Protein AF-A0A1F7BHX8-F1 (afdb_monomer)

Structure 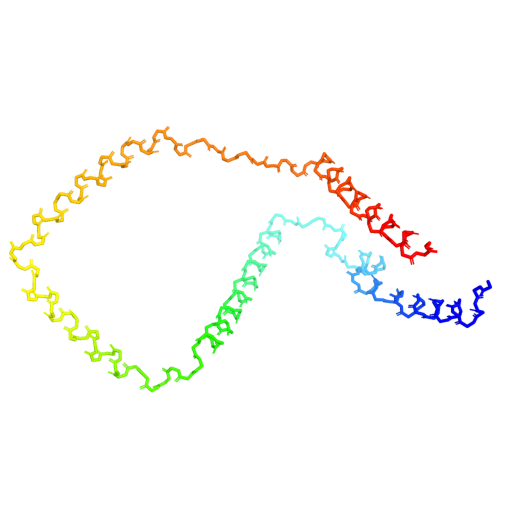(mmCIF, N/CA/C/O backbone):
data_AF-A0A1F7BHX8-F1
#
_entry.id   AF-A0A1F7BHX8-F1
#
loop_
_atom_site.group_PDB
_atom_site.id
_atom_site.type_symbol
_atom_site.label_atom_id
_atom_site.label_alt_id
_atom_site.label_comp_id
_atom_site.label_asym_id
_atom_site.label_entity_id
_atom_site.label_seq_id
_atom_site.pdbx_PDB_ins_code
_atom_site.Cartn_x
_atom_site.Cartn_y
_atom_site.Cartn_z
_atom_site.occupancy
_atom_site.B_iso_or_equiv
_atom_site.auth_seq_id
_atom_site.auth_comp_id
_atom_site.auth_asym_id
_atom_site.auth_atom_id
_atom_site.pdbx_PDB_model_num
ATOM 1 N N . MET A 1 1 ? 14.559 -48.483 8.659 1.00 50.16 1 MET A N 1
ATOM 2 C CA . MET A 1 1 ? 13.780 -48.993 7.508 1.00 50.16 1 MET A CA 1
ATOM 3 C C . MET A 1 1 ? 12.674 -47.997 7.173 1.00 50.16 1 MET A C 1
ATOM 5 O O . MET A 1 1 ? 11.582 -48.106 7.721 1.00 50.16 1 MET A O 1
ATOM 9 N N . LEU A 1 2 ? 12.949 -46.982 6.341 1.00 51.31 2 LEU A N 1
ATOM 10 C CA . LEU A 1 2 ? 11.878 -46.124 5.822 1.00 51.31 2 LEU A CA 1
ATOM 11 C C . LEU A 1 2 ? 10.985 -46.996 4.935 1.00 51.31 2 LEU A C 1
ATOM 13 O O . LEU A 1 2 ? 11.442 -47.574 3.950 1.00 51.31 2 LEU A O 1
ATOM 17 N N . ARG A 1 3 ? 9.732 -47.176 5.359 1.00 59.84 3 ARG A N 1
ATOM 18 C CA . ARG A 1 3 ? 8.757 -48.036 4.687 1.00 59.84 3 ARG A CA 1
ATOM 19 C C . ARG A 1 3 ? 8.561 -47.510 3.268 1.00 59.84 3 ARG A C 1
ATOM 21 O O . ARG A 1 3 ? 8.251 -46.336 3.099 1.00 59.84 3 ARG A O 1
ATOM 28 N N . ARG A 1 4 ? 8.720 -48.376 2.263 1.00 65.25 4 ARG A N 1
ATOM 29 C CA . ARG A 1 4 ? 8.597 -48.054 0.827 1.00 65.25 4 ARG A CA 1
ATOM 30 C C . ARG A 1 4 ? 7.334 -47.241 0.488 1.00 65.25 4 ARG A C 1
ATOM 32 O O . ARG A 1 4 ? 7.384 -46.398 -0.397 1.00 65.25 4 ARG A O 1
ATOM 39 N N . GLY A 1 5 ? 6.251 -47.406 1.254 1.00 68.75 5 GLY A N 1
ATOM 40 C CA . GLY A 1 5 ? 5.028 -46.604 1.119 1.00 68.75 5 GLY A CA 1
ATOM 41 C C . GLY A 1 5 ? 5.195 -45.104 1.403 1.00 68.75 5 GLY A C 1
ATOM 42 O O . GLY A 1 5 ? 4.534 -44.296 0.765 1.00 68.75 5 GLY A O 1
ATOM 43 N N . SER A 1 6 ? 6.116 -44.710 2.289 1.00 69.38 6 SER A N 1
ATOM 44 C CA . SER A 1 6 ? 6.388 -43.296 2.587 1.00 69.38 6 SER A CA 1
ATOM 45 C C . SER A 1 6 ? 7.119 -42.589 1.446 1.00 69.38 6 SER A C 1
ATOM 47 O O . SER A 1 6 ? 6.889 -41.403 1.242 1.00 69.38 6 SER A O 1
ATOM 49 N N . LEU A 1 7 ? 7.977 -43.299 0.704 1.00 72.38 7 LEU A N 1
ATOM 50 C CA . LEU A 1 7 ? 8.664 -42.737 -0.463 1.00 72.38 7 LEU A CA 1
ATOM 51 C C . LEU A 1 7 ? 7.697 -42.545 -1.633 1.00 72.38 7 LEU A C 1
ATOM 53 O O . LEU A 1 7 ? 7.752 -41.516 -2.296 1.00 72.38 7 LEU A O 1
ATOM 57 N N . ILE A 1 8 ? 6.776 -43.494 -1.833 1.00 80.19 8 ILE A N 1
ATOM 58 C CA . ILE A 1 8 ? 5.736 -43.374 -2.858 1.00 80.19 8 ILE A CA 1
ATOM 59 C C . ILE A 1 8 ? 4.837 -42.183 -2.526 1.00 80.19 8 ILE A C 1
ATOM 61 O O . ILE A 1 8 ? 4.747 -41.284 -3.349 1.00 80.19 8 ILE A O 1
ATOM 65 N N . ALA A 1 9 ? 4.287 -42.108 -1.308 1.00 79.25 9 ALA A N 1
ATOM 66 C CA . ALA A 1 9 ? 3.419 -41.003 -0.891 1.00 79.25 9 ALA A CA 1
ATOM 67 C C . ALA A 1 9 ? 4.092 -39.625 -1.010 1.00 79.25 9 ALA A C 1
ATOM 69 O O . ALA A 1 9 ? 3.458 -38.666 -1.443 1.00 79.25 9 ALA A O 1
ATOM 70 N N . LEU A 1 10 ? 5.384 -39.528 -0.672 1.00 78.62 10 LEU A N 1
ATOM 71 C CA . LEU A 1 10 ? 6.142 -38.289 -0.832 1.00 78.62 10 LEU A CA 1
ATOM 72 C C . LEU A 1 10 ? 6.331 -37.932 -2.315 1.00 78.62 10 LEU A C 1
ATOM 74 O O . LEU A 1 10 ? 6.171 -36.773 -2.682 1.00 78.62 10 LEU A O 1
ATOM 78 N N . SER A 1 11 ? 6.619 -38.915 -3.174 1.00 80.44 11 SER A N 1
ATOM 79 C CA . SER A 1 11 ? 6.767 -38.685 -4.617 1.00 80.44 11 SER A CA 1
ATOM 80 C C . SER A 1 11 ? 5.459 -38.249 -5.281 1.00 80.44 11 SER A C 1
ATOM 82 O O . SER A 1 11 ? 5.479 -37.333 -6.100 1.00 80.44 11 SER A O 1
ATOM 84 N N . THR A 1 12 ? 4.317 -38.824 -4.885 1.00 81.56 12 THR A N 1
ATOM 85 C CA . THR A 1 12 ? 3.005 -38.409 -5.397 1.00 81.56 12 THR A CA 1
ATOM 86 C C . THR A 1 12 ? 2.639 -37.014 -4.916 1.00 81.56 12 THR A C 1
ATOM 88 O O . THR A 1 12 ? 2.121 -36.229 -5.701 1.00 81.56 12 THR A O 1
ATOM 91 N N . LEU A 1 13 ? 2.936 -36.678 -3.657 1.00 78.12 13 LEU A N 1
ATOM 92 C CA . LEU A 1 13 ? 2.687 -35.341 -3.116 1.00 78.12 13 LEU A CA 1
ATOM 93 C C . LEU A 1 13 ? 3.518 -34.276 -3.846 1.00 78.12 13 LEU A C 1
ATOM 95 O O . LEU A 1 13 ? 2.999 -33.218 -4.188 1.00 78.12 13 LEU A O 1
ATOM 99 N N . ILE A 1 14 ? 4.791 -34.572 -4.123 1.00 77.94 14 ILE A N 1
ATOM 100 C CA . ILE A 1 14 ? 5.673 -33.687 -4.891 1.00 77.94 14 ILE A CA 1
ATOM 101 C C . ILE A 1 14 ? 5.134 -33.528 -6.319 1.00 77.94 14 ILE A C 1
ATOM 103 O O . ILE A 1 14 ? 4.940 -32.403 -6.766 1.00 77.94 14 ILE A O 1
ATOM 107 N N . ALA A 1 15 ? 4.801 -34.623 -7.008 1.00 77.50 15 ALA A N 1
ATOM 108 C CA . ALA A 1 15 ? 4.241 -34.568 -8.361 1.00 77.50 15 ALA A CA 1
ATOM 109 C C . ALA A 1 15 ? 2.910 -33.793 -8.435 1.00 77.50 15 ALA A C 1
ATOM 111 O O . ALA A 1 15 ? 2.664 -33.103 -9.420 1.00 77.50 15 ALA A O 1
ATOM 112 N N . LEU A 1 16 ? 2.081 -33.860 -7.387 1.00 74.94 16 LEU A N 1
ATOM 113 C CA . LEU A 1 16 ? 0.827 -33.109 -7.295 1.00 74.94 16 LEU A CA 1
ATOM 114 C C . LEU A 1 16 ? 1.047 -31.613 -7.007 1.00 74.94 16 LEU A C 1
ATOM 116 O O . L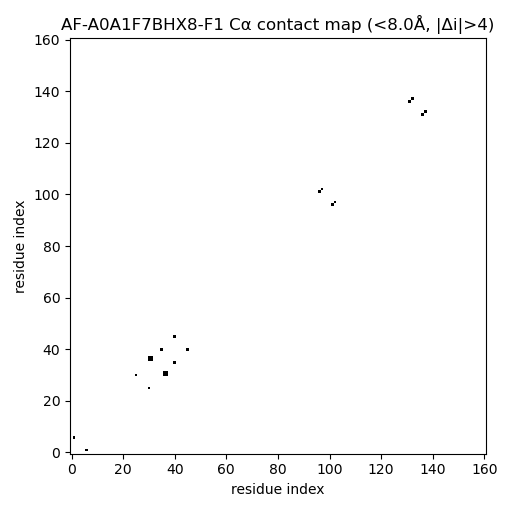EU A 1 16 ? 0.231 -30.792 -7.411 1.00 74.94 16 LEU A O 1
ATOM 120 N N . ALA A 1 17 ? 2.139 -31.250 -6.329 1.00 65.88 17 ALA A N 1
ATOM 121 C CA . ALA A 1 17 ? 2.478 -29.860 -6.017 1.00 65.88 17 ALA A CA 1
ATOM 122 C C . ALA A 1 17 ? 3.198 -29.126 -7.168 1.00 65.88 17 ALA A C 1
ATOM 124 O O . ALA A 1 17 ? 3.196 -27.897 -7.204 1.00 65.88 17 ALA A O 1
ATOM 125 N N . LEU A 1 18 ? 3.794 -29.854 -8.119 1.00 65.25 18 LEU A N 1
ATOM 126 C CA . LEU A 1 18 ? 4.538 -29.276 -9.245 1.00 65.25 18 LEU A CA 1
ATOM 127 C C . LEU A 1 18 ? 3.723 -28.465 -10.290 1.00 65.25 18 LEU A C 1
ATOM 129 O O . LEU A 1 18 ? 4.325 -27.557 -10.863 1.00 65.25 18 LEU A O 1
ATOM 133 N N . PRO A 1 19 ? 2.415 -28.677 -10.570 1.00 62.41 19 PRO A N 1
ATOM 134 C CA . PRO A 1 19 ? 1.756 -27.961 -11.669 1.00 62.41 19 PRO A CA 1
ATOM 135 C C . PRO A 1 19 ? 1.258 -26.548 -11.317 1.00 62.41 19 PRO A C 1
ATOM 137 O O . PRO A 1 19 ? 0.834 -25.814 -12.210 1.00 62.41 19 PRO A O 1
ATOM 140 N N . LEU A 1 20 ? 1.305 -26.131 -10.048 1.00 57.34 20 LEU A N 1
ATOM 141 C CA . LEU A 1 20 ? 0.739 -24.841 -9.624 1.00 57.34 20 LEU A CA 1
ATOM 142 C C . LEU A 1 20 ? 1.687 -23.652 -9.838 1.00 57.34 20 LEU A C 1
ATOM 144 O O . LEU A 1 20 ? 1.228 -22.518 -9.914 1.00 57.34 20 LEU A O 1
ATOM 148 N N . ALA A 1 21 ? 2.994 -23.892 -9.976 1.00 54.44 21 ALA A N 1
ATOM 149 C CA . ALA A 1 21 ? 3.964 -22.819 -10.204 1.00 54.44 21 ALA A CA 1
ATOM 150 C C . ALA A 1 21 ? 4.060 -22.390 -11.679 1.00 54.44 21 ALA A C 1
ATOM 152 O O . ALA A 1 21 ? 4.497 -21.280 -11.958 1.00 54.44 21 ALA A O 1
ATOM 153 N N . ALA A 1 22 ? 3.640 -23.242 -12.621 1.00 51.25 22 ALA A N 1
ATOM 154 C CA . ALA A 1 22 ? 3.779 -22.979 -14.056 1.00 51.25 22 ALA A CA 1
ATOM 155 C C . ALA A 1 22 ? 2.706 -22.033 -14.626 1.00 51.25 22 ALA A C 1
ATOM 157 O O . ALA A 1 22 ? 2.917 -21.467 -15.685 1.00 51.25 22 ALA A O 1
ATOM 158 N N . HIS A 1 23 ? 1.586 -21.833 -13.923 1.00 54.06 23 HIS A N 1
ATOM 159 C CA . HIS A 1 23 ? 0.483 -20.972 -14.380 1.00 54.06 23 HIS A CA 1
ATOM 160 C C . HIS A 1 23 ? 0.531 -19.553 -13.790 1.00 54.06 23 HIS A C 1
ATOM 162 O O . HIS A 1 23 ? -0.337 -18.736 -14.075 1.00 54.06 23 HIS A O 1
ATOM 168 N N . ALA A 1 24 ? 1.516 -19.259 -12.935 1.00 56.06 24 ALA A N 1
ATOM 169 C CA . ALA A 1 24 ? 1.729 -17.920 -12.382 1.00 56.06 24 ALA A CA 1
ATOM 170 C C . ALA A 1 24 ? 2.714 -17.085 -13.217 1.00 56.06 24 ALA A C 1
ATOM 172 O O . ALA A 1 24 ? 2.831 -15.878 -13.011 1.00 56.06 24 ALA A O 1
ATOM 173 N N . TYR A 1 25 ? 3.428 -17.730 -14.141 1.00 56.84 25 TYR A N 1
ATOM 174 C CA . TYR A 1 25 ? 4.372 -17.092 -15.043 1.00 56.84 25 TYR A CA 1
ATOM 175 C C . TYR A 1 25 ? 3.826 -17.208 -16.462 1.00 56.84 25 TYR A C 1
ATOM 177 O O . TYR A 1 25 ? 3.507 -18.307 -16.905 1.00 56.84 25 TYR A O 1
ATOM 185 N N . VAL A 1 26 ? 3.712 -16.065 -17.136 1.00 66.88 26 VAL A N 1
ATOM 186 C CA . VAL A 1 26 ? 3.378 -15.964 -18.562 1.00 66.88 26 VAL A CA 1
ATOM 187 C C . VAL A 1 26 ? 4.318 -16.884 -19.345 1.00 66.88 26 VAL A C 1
ATOM 189 O O . VAL A 1 26 ? 5.533 -16.866 -19.107 1.00 66.88 26 VAL A O 1
ATOM 192 N N . GLY A 1 27 ? 3.764 -17.724 -20.222 1.00 74.81 27 GLY A N 1
ATOM 193 C CA . GLY A 1 27 ? 4.548 -18.691 -20.990 1.00 74.81 27 GLY A CA 1
ATOM 194 C C . GLY A 1 27 ? 5.593 -17.978 -21.857 1.00 74.81 27 GLY A C 1
ATOM 195 O O . GLY A 1 27 ? 5.333 -16.874 -22.341 1.00 74.81 27 GLY A O 1
ATOM 196 N N . PRO A 1 28 ? 6.791 -18.550 -22.081 1.00 63.12 28 PRO A N 1
ATOM 197 C CA . PRO A 1 28 ? 7.797 -17.908 -22.928 1.00 63.12 28 PRO A CA 1
ATOM 198 C C . PRO A 1 28 ? 7.274 -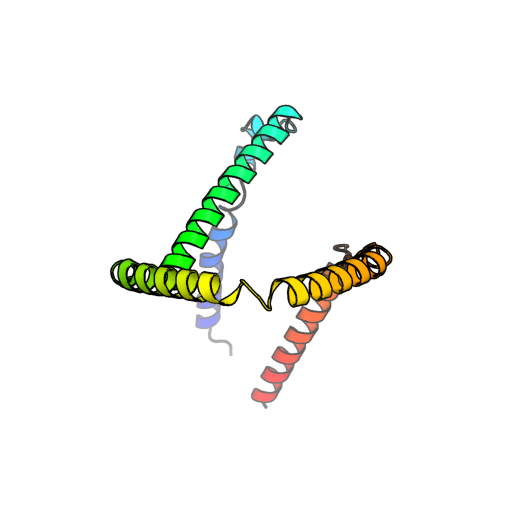17.659 -24.352 1.00 63.12 28 PRO A C 1
ATOM 200 O O . PRO A 1 28 ? 7.659 -16.680 -24.981 1.00 63.12 28 PRO A O 1
ATOM 203 N N . GLU A 1 29 ? 6.366 -18.501 -24.843 1.00 69.81 29 GLU A N 1
ATOM 204 C CA . GLU A 1 29 ? 5.607 -18.280 -26.070 1.00 69.81 29 GLU A CA 1
ATOM 205 C C . GLU A 1 29 ? 4.698 -17.042 -25.999 1.00 69.81 29 GLU A C 1
ATOM 207 O O . GLU A 1 29 ? 4.728 -16.224 -26.911 1.00 69.81 29 GLU A O 1
ATOM 212 N N . GLU A 1 30 ? 3.954 -16.839 -24.913 1.00 69.19 30 GLU A N 1
ATOM 213 C CA . GLU A 1 30 ? 3.067 -15.679 -24.740 1.00 69.19 30 GLU A CA 1
ATOM 214 C C . GLU A 1 30 ? 3.871 -14.369 -24.700 1.00 69.19 30 GLU A C 1
ATOM 216 O O . GLU A 1 30 ? 3.530 -13.415 -25.396 1.00 69.19 30 GLU A O 1
ATOM 221 N N . VAL A 1 31 ? 5.023 -14.357 -24.017 1.00 65.44 31 VAL A N 1
ATOM 222 C CA . VAL A 1 31 ? 5.943 -13.200 -23.987 1.00 65.44 31 VAL A CA 1
ATOM 223 C C . VAL A 1 31 ? 6.508 -12.863 -25.375 1.00 65.44 31 VAL A C 1
ATOM 225 O O . VAL A 1 31 ? 6.777 -11.700 -25.670 1.00 65.44 31 VAL A O 1
ATOM 228 N N . LEU A 1 32 ? 6.723 -13.868 -26.229 1.00 66.50 32 LEU A N 1
ATOM 229 C CA . LEU A 1 32 ? 7.296 -13.678 -27.566 1.00 66.50 32 LEU A CA 1
ATOM 230 C C . LEU A 1 32 ? 6.258 -13.279 -28.622 1.00 66.50 32 LEU A C 1
ATOM 232 O O . LEU A 1 32 ? 6.636 -12.677 -29.628 1.00 66.50 32 LEU A O 1
ATOM 236 N N . PHE A 1 33 ? 4.985 -13.630 -28.426 1.00 69.19 33 PHE A N 1
ATOM 237 C CA . PHE A 1 33 ? 3.915 -13.363 -29.393 1.00 69.19 33 PHE A CA 1
ATOM 238 C C . PHE A 1 33 ? 3.041 -12.157 -29.037 1.00 69.19 33 PHE A C 1
ATOM 240 O O . PHE A 1 33 ? 2.323 -11.659 -29.904 1.00 69.19 33 PHE A O 1
ATOM 247 N N . GLU A 1 34 ? 3.124 -11.644 -27.811 1.00 70.50 34 GLU A N 1
ATOM 248 C CA . GLU A 1 34 ? 2.432 -10.423 -27.416 1.00 70.50 34 GLU A CA 1
ATOM 249 C C . GLU A 1 34 ? 3.302 -9.185 -27.671 1.00 70.50 34 GLU A C 1
ATOM 251 O O . GLU A 1 34 ? 4.338 -8.952 -27.046 1.00 70.50 34 GLU A O 1
ATOM 256 N N . GLU A 1 35 ? 2.842 -8.345 -28.602 1.00 64.12 35 GLU A N 1
ATOM 257 C CA . GLU A 1 35 ? 3.505 -7.100 -29.015 1.00 64.12 35 GLU A CA 1
ATOM 258 C C . GLU A 1 35 ? 3.746 -6.137 -27.831 1.00 64.12 35 GLU A C 1
ATOM 260 O O . GLU A 1 35 ? 4.678 -5.332 -27.851 1.00 64.12 35 GLU A O 1
ATOM 265 N N . GLU A 1 36 ? 2.958 -6.281 -26.759 1.00 66.06 36 GLU A N 1
ATOM 266 C CA . GLU A 1 36 ? 3.063 -5.528 -25.507 1.00 66.06 36 GLU A CA 1
ATOM 267 C C . GLU A 1 36 ? 4.336 -5.833 -24.693 1.00 66.06 36 GLU A C 1
ATOM 269 O O . GLU A 1 36 ? 4.801 -4.967 -23.945 1.00 66.06 36 GLU A O 1
ATOM 274 N N . PHE A 1 37 ? 4.924 -7.023 -24.859 1.00 64.75 37 PHE A N 1
ATOM 275 C CA . PHE A 1 37 ? 6.147 -7.452 -24.168 1.00 64.75 37 PHE A CA 1
ATOM 276 C C . PHE A 1 37 ? 7.417 -7.273 -25.006 1.00 64.75 37 PHE A C 1
ATOM 278 O O . PHE A 1 37 ? 8.521 -7.231 -24.460 1.00 64.75 37 PHE A O 1
ATOM 285 N N . LEU A 1 38 ? 7.274 -7.134 -26.326 1.00 71.06 38 LEU A N 1
ATOM 286 C CA . LEU A 1 38 ? 8.396 -6.978 -27.256 1.00 71.06 38 LEU A CA 1
ATOM 287 C C . LEU A 1 38 ? 8.994 -5.565 -27.250 1.00 71.06 38 LEU A C 1
ATOM 289 O O . LEU A 1 38 ? 10.146 -5.385 -27.649 1.00 71.06 38 LEU A O 1
ATOM 293 N N . MET A 1 39 ? 8.240 -4.561 -26.795 1.00 74.50 39 MET A N 1
ATOM 294 C CA . MET A 1 39 ? 8.705 -3.176 -26.718 1.00 74.50 39 MET A CA 1
ATOM 295 C C . MET A 1 39 ? 8.520 -2.616 -25.305 1.00 74.50 39 MET A C 1
ATOM 297 O O . MET A 1 39 ? 7.464 -2.807 -24.701 1.00 74.50 39 MET A O 1
ATOM 301 N N . PRO A 1 40 ? 9.515 -1.891 -24.756 1.00 74.00 40 PRO A N 1
ATOM 302 C CA . PRO A 1 40 ? 9.325 -1.200 -23.491 1.00 74.00 40 PRO A CA 1
ATOM 303 C C . PRO A 1 40 ? 8.177 -0.197 -23.629 1.00 74.00 40 PRO A C 1
ATOM 305 O O . PRO A 1 40 ? 8.040 0.474 -24.654 1.00 74.00 40 PRO A O 1
ATOM 308 N N . ALA A 1 41 ? 7.360 -0.092 -22.581 1.00 74.31 41 ALA A N 1
ATOM 309 C CA . ALA A 1 41 ? 6.235 0.830 -22.553 1.00 74.31 41 ALA A CA 1
ATOM 310 C C . ALA A 1 41 ? 6.698 2.248 -22.896 1.00 74.31 41 ALA A C 1
ATOM 312 O O . ALA A 1 41 ? 7.665 2.757 -22.323 1.00 74.31 41 ALA A O 1
ATOM 313 N N . THR A 1 42 ? 5.984 2.915 -23.798 1.00 83.62 42 THR A N 1
ATOM 314 C CA . THR A 1 42 ? 6.202 4.349 -24.008 1.00 83.62 42 THR A CA 1
ATOM 315 C C . THR A 1 42 ? 5.846 5.112 -22.728 1.00 83.62 42 THR A C 1
ATOM 317 O O . THR A 1 42 ? 4.991 4.671 -21.961 1.00 83.62 42 THR A O 1
ATOM 320 N N . ASN A 1 43 ? 6.446 6.285 -22.498 1.00 84.94 43 ASN A N 1
ATOM 321 C CA . ASN A 1 43 ? 6.170 7.091 -21.295 1.00 84.94 43 ASN A CA 1
ATOM 322 C C . ASN A 1 43 ? 4.664 7.322 -21.065 1.00 84.94 43 ASN A C 1
ATOM 324 O O . ASN A 1 43 ? 4.193 7.263 -19.933 1.00 84.94 43 ASN A O 1
ATOM 328 N N . ARG A 1 44 ? 3.900 7.511 -22.151 1.00 84.12 44 ARG A N 1
ATOM 329 C CA . ARG A 1 44 ? 2.441 7.670 -22.101 1.00 84.12 44 ARG A CA 1
ATOM 330 C C . ARG A 1 44 ? 1.730 6.390 -21.648 1.00 84.12 44 ARG A C 1
ATOM 332 O O . ARG A 1 44 ? 0.868 6.452 -20.782 1.00 84.12 44 ARG A O 1
ATOM 339 N N . GLN A 1 45 ? 2.112 5.233 -22.187 1.00 83.75 45 GLN A N 1
ATOM 340 C CA . GLN A 1 45 ? 1.538 3.943 -21.781 1.00 83.75 45 GLN A CA 1
ATOM 341 C C . GLN A 1 45 ? 1.908 3.580 -20.338 1.00 83.75 45 GLN A C 1
ATOM 343 O O . GLN A 1 45 ? 1.087 3.027 -19.615 1.00 83.75 45 GLN A O 1
ATOM 348 N N . ALA A 1 46 ? 3.125 3.908 -19.895 1.00 83.19 46 ALA A N 1
ATOM 349 C CA . ALA A 1 46 ? 3.540 3.703 -18.511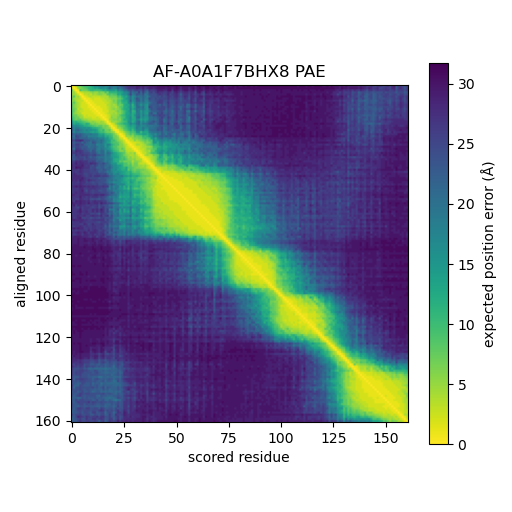 1.00 83.19 46 ALA A CA 1
ATOM 350 C C . ALA A 1 46 ? 2.683 4.529 -17.537 1.00 83.19 46 ALA A C 1
ATOM 352 O O . ALA A 1 46 ? 2.250 4.013 -16.508 1.00 83.19 46 ALA A O 1
ATOM 353 N N . GLU A 1 47 ? 2.385 5.784 -17.885 1.00 88.62 47 GLU A N 1
ATOM 354 C CA . GLU A 1 47 ? 1.498 6.639 -17.097 1.00 88.62 47 GLU A CA 1
ATOM 355 C C . GLU A 1 47 ? 0.055 6.110 -17.077 1.00 88.62 47 GLU A C 1
ATOM 357 O O . GLU A 1 47 ? -0.569 6.056 -16.017 1.00 88.62 47 GLU A O 1
ATOM 362 N N . GLU A 1 48 ? -0.465 5.664 -18.222 1.00 88.81 48 GLU A N 1
ATOM 363 C CA . GLU A 1 48 ? -1.795 5.050 -18.321 1.00 88.81 48 GLU A CA 1
ATOM 364 C C . GLU A 1 48 ? -1.900 3.780 -17.463 1.00 88.81 48 GLU A C 1
ATOM 366 O O . GLU A 1 48 ? -2.858 3.633 -16.704 1.00 88.81 48 GLU A O 1
ATOM 371 N N . ARG A 1 49 ? -0.882 2.909 -17.489 1.00 86.69 49 ARG A N 1
ATOM 372 C CA . ARG A 1 49 ? -0.819 1.714 -16.632 1.00 86.69 49 ARG A CA 1
ATOM 373 C C . ARG A 1 49 ? -0.733 2.071 -15.152 1.00 86.69 49 ARG A C 1
ATOM 375 O O . ARG A 1 49 ? -1.438 1.468 -14.349 1.00 86.69 49 ARG A O 1
ATOM 382 N N . ALA A 1 50 ? 0.076 3.063 -14.785 1.00 90.06 50 ALA A N 1
ATOM 383 C CA . ALA A 1 50 ? 0.174 3.521 -13.401 1.00 90.06 50 ALA A CA 1
ATOM 384 C C . ALA A 1 50 ? -1.169 4.070 -12.888 1.00 90.06 50 ALA A C 1
ATOM 386 O O . ALA A 1 50 ? -1.573 3.767 -11.765 1.00 90.06 50 ALA A O 1
ATOM 387 N N . ARG A 1 51 ? -1.897 4.828 -13.720 1.00 93.88 51 ARG A N 1
ATOM 388 C CA . ARG A 1 51 ? -3.244 5.324 -13.394 1.00 93.88 51 ARG A CA 1
ATOM 389 C C . ARG A 1 51 ? -4.250 4.183 -13.251 1.00 93.88 51 ARG A C 1
ATOM 391 O O . ARG A 1 51 ? -4.969 4.152 -12.256 1.00 93.88 51 ARG A O 1
ATOM 398 N N . ALA A 1 52 ? -4.255 3.232 -14.185 1.00 91.38 52 ALA A N 1
ATOM 399 C CA . ALA A 1 52 ? -5.132 2.063 -14.130 1.00 91.38 52 ALA A CA 1
ATOM 400 C C . ALA A 1 52 ? -4.881 1.219 -12.866 1.00 91.38 52 ALA A C 1
ATOM 402 O O . ALA A 1 52 ? -5.817 0.886 -12.142 1.00 91.38 52 ALA A O 1
ATOM 403 N N . GLN A 1 53 ? -3.614 0.961 -12.529 1.00 91.88 53 GLN A N 1
ATOM 404 C CA . GLN A 1 53 ? -3.234 0.242 -11.308 1.00 91.88 53 GLN A CA 1
ATOM 405 C C . GLN A 1 53 ? -3.624 0.999 -10.032 1.00 91.88 53 GLN A C 1
ATOM 407 O O . GLN A 1 53 ? -4.052 0.386 -9.049 1.00 91.88 53 GLN A O 1
ATOM 412 N N . ALA A 1 54 ? -3.484 2.328 -10.025 1.00 94.88 54 ALA A N 1
ATOM 413 C CA . ALA A 1 54 ? -3.882 3.157 -8.892 1.00 94.88 54 ALA A CA 1
ATOM 414 C C . ALA A 1 54 ? -5.400 3.116 -8.666 1.00 94.88 54 ALA A C 1
ATOM 416 O O . ALA A 1 54 ? -5.848 3.028 -7.519 1.00 94.88 54 ALA A O 1
ATOM 417 N N . GLU A 1 55 ? -6.183 3.141 -9.744 1.00 96.12 55 GLU A N 1
ATOM 418 C CA . GLU A 1 55 ? -7.640 3.042 -9.698 1.00 96.12 55 GLU A CA 1
ATOM 419 C C . GLU A 1 55 ? -8.108 1.664 -9.225 1.00 96.12 55 GLU A C 1
ATOM 421 O O . GLU A 1 55 ? -8.914 1.580 -8.299 1.00 96.12 55 GLU A O 1
ATOM 426 N N . GLU A 1 56 ? -7.537 0.586 -9.762 1.00 93.75 56 GLU A N 1
ATOM 427 C CA . GLU A 1 56 ? -7.838 -0.777 -9.320 1.00 93.75 56 GLU A CA 1
ATOM 428 C C . GLU A 1 56 ? -7.494 -0.981 -7.838 1.00 93.75 56 GLU A C 1
ATOM 430 O O . GLU A 1 56 ? -8.279 -1.533 -7.064 1.00 93.75 56 GLU A O 1
ATOM 435 N N . SER A 1 57 ? -6.346 -0.454 -7.409 1.00 90.81 57 SER A N 1
ATOM 436 C CA . SER A 1 57 ? -5.931 -0.502 -6.007 1.00 90.81 57 SER A CA 1
ATOM 437 C C . SER A 1 57 ? -6.865 0.297 -5.098 1.00 90.81 57 SER A C 1
ATOM 439 O O . SER A 1 57 ? -7.099 -0.113 -3.963 1.00 90.81 57 SER A O 1
ATOM 441 N N . ARG A 1 58 ? -7.407 1.428 -5.571 1.00 94.56 58 ARG A N 1
ATOM 442 C CA . ARG A 1 58 ? -8.416 2.206 -4.836 1.00 94.56 58 ARG A CA 1
ATOM 443 C C . ARG A 1 58 ? -9.701 1.399 -4.674 1.00 94.56 58 ARG A C 1
ATOM 445 O O . ARG A 1 58 ? -10.133 1.216 -3.545 1.00 94.56 58 ARG A O 1
ATOM 452 N N . MET A 1 59 ? -10.231 0.837 -5.762 1.00 94.31 59 MET A N 1
ATOM 453 C CA . MET A 1 59 ? -11.444 0.013 -5.710 1.00 94.31 59 MET A CA 1
ATOM 454 C C . MET A 1 59 ? -11.295 -1.180 -4.760 1.00 94.31 59 MET A C 1
ATOM 456 O O . MET A 1 59 ? -12.208 -1.471 -3.992 1.00 94.31 59 MET A O 1
ATOM 460 N N . ARG A 1 60 ? -10.136 -1.855 -4.773 1.00 93.75 60 ARG A N 1
ATOM 461 C CA . ARG A 1 60 ? -9.863 -2.977 -3.865 1.00 93.75 60 ARG A CA 1
ATOM 462 C C . ARG A 1 60 ? -9.888 -2.538 -2.399 1.00 93.75 60 ARG A C 1
ATOM 464 O O . ARG A 1 60 ? -10.549 -3.185 -1.593 1.00 93.75 60 ARG A O 1
ATOM 471 N N . ARG A 1 61 ? -9.229 -1.420 -2.068 1.00 93.94 61 ARG A N 1
ATOM 472 C CA . ARG A 1 61 ? -9.248 -0.860 -0.707 1.00 93.94 61 ARG A CA 1
ATOM 473 C C . ARG A 1 61 ? -10.655 -0.486 -0.264 1.00 93.94 61 ARG A C 1
ATOM 475 O O . ARG A 1 61 ? -11.012 -0.785 0.865 1.00 93.94 61 ARG A O 1
ATOM 482 N N . ASP A 1 62 ? -11.448 0.11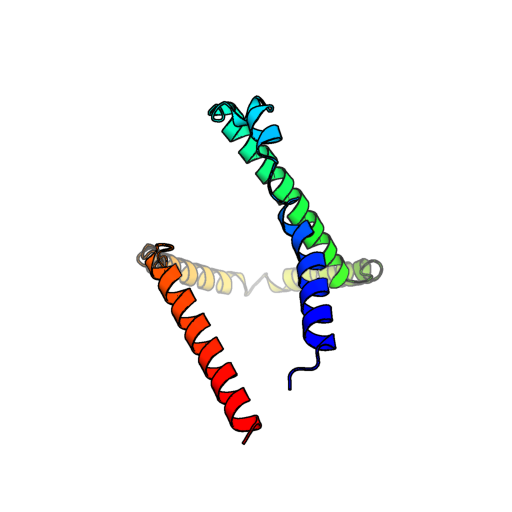9 -1.142 1.00 94.69 62 ASP A N 1
ATOM 483 C CA . ASP A 1 62 ? -12.819 0.518 -0.814 1.00 94.69 62 ASP A CA 1
ATOM 484 C C . ASP A 1 62 ? -13.694 -0.710 -0.517 1.00 94.69 62 ASP A C 1
ATOM 486 O O . ASP A 1 62 ? -14.473 -0.707 0.434 1.00 94.69 62 ASP A O 1
ATOM 490 N N . GLN A 1 63 ? -13.519 -1.800 -1.271 1.00 93.88 63 GLN A N 1
ATOM 491 C CA . GLN A 1 63 ? -14.207 -3.068 -1.014 1.00 93.88 63 GLN A CA 1
ATOM 492 C C . GLN A 1 63 ? -13.757 -3.733 0.292 1.00 93.88 63 GLN A C 1
ATOM 494 O O . GLN A 1 63 ? -14.590 -4.242 1.039 1.00 93.88 63 GLN A O 1
ATOM 499 N N . GLU A 1 64 ? -12.454 -3.759 0.571 1.00 91.56 64 GLU A N 1
ATOM 500 C CA . GLU A 1 64 ? -11.912 -4.307 1.820 1.00 91.56 64 GLU A CA 1
ATOM 501 C C . GLU A 1 64 ? -12.364 -3.491 3.033 1.00 91.56 64 GLU A C 1
ATOM 503 O O . GLU A 1 64 ? -12.765 -4.062 4.047 1.00 91.56 64 GLU A O 1
ATOM 508 N N . LEU A 1 65 ? -12.373 -2.164 2.907 1.00 91.81 65 LEU A N 1
ATOM 509 C CA . LEU A 1 65 ? -12.891 -1.257 3.921 1.00 91.81 65 LEU A CA 1
ATOM 510 C C . LEU A 1 65 ? -14.382 -1.510 4.153 1.00 91.81 65 LEU A C 1
ATOM 512 O O . LEU A 1 65 ? -14.786 -1.682 5.295 1.00 91.81 65 LEU A O 1
ATOM 516 N N . ALA A 1 66 ? -15.185 -1.609 3.091 1.00 89.00 66 ALA A N 1
ATOM 517 C CA . ALA A 1 66 ? -16.614 -1.893 3.203 1.00 89.00 66 ALA A CA 1
ATOM 518 C C . ALA A 1 66 ? -16.887 -3.237 3.897 1.00 89.00 66 ALA A C 1
ATOM 520 O O . ALA A 1 66 ? -17.767 -3.314 4.751 1.00 89.00 66 ALA A O 1
ATOM 521 N N . LYS A 1 67 ? -16.107 -4.282 3.588 1.00 88.12 67 LYS A N 1
ATOM 522 C CA . LYS A 1 67 ? -16.187 -5.575 4.288 1.00 88.12 67 LYS A CA 1
ATOM 523 C C . LYS A 1 67 ? -15.817 -5.444 5.760 1.00 88.12 67 LYS A C 1
ATOM 525 O O . LYS A 1 67 ? -16.541 -5.943 6.608 1.00 88.12 67 LYS A O 1
ATOM 530 N N . THR A 1 68 ? -14.733 -4.731 6.057 1.00 85.88 68 THR A N 1
ATOM 531 C CA . THR A 1 68 ? -14.272 -4.512 7.435 1.00 85.88 68 THR A CA 1
ATOM 532 C C . THR A 1 68 ? -15.312 -3.736 8.245 1.00 85.88 68 THR A C 1
ATOM 534 O O . THR A 1 68 ? -15.599 -4.103 9.378 1.00 85.88 68 THR A O 1
ATOM 537 N N . ILE A 1 69 ? -15.920 -2.702 7.656 1.00 84.62 69 ILE A N 1
ATOM 538 C CA . ILE A 1 69 ? -17.009 -1.934 8.271 1.00 84.62 69 ILE A CA 1
ATOM 539 C C . ILE A 1 69 ? -18.217 -2.842 8.515 1.00 84.62 69 ILE A C 1
ATOM 541 O O . ILE A 1 69 ? -18.748 -2.847 9.617 1.00 84.62 69 ILE A O 1
ATOM 545 N N . ALA A 1 70 ? -18.614 -3.657 7.534 1.00 84.00 70 ALA A N 1
ATOM 546 C CA . ALA A 1 70 ? -19.739 -4.581 7.684 1.00 84.00 70 ALA A CA 1
ATOM 547 C C . ALA A 1 70 ? -19.497 -5.662 8.757 1.00 84.00 70 ALA A C 1
ATOM 549 O O . ALA A 1 70 ? -20.427 -6.054 9.455 1.00 84.00 70 ALA A O 1
ATOM 550 N N . GLU A 1 71 ? -18.257 -6.137 8.907 1.00 84.56 71 GLU A N 1
ATOM 551 C CA . GLU A 1 71 ? -17.863 -7.087 9.955 1.00 84.56 71 GLU A CA 1
ATOM 552 C C . GLU A 1 71 ? -17.819 -6.444 11.348 1.00 84.56 71 GLU A C 1
ATOM 554 O O . GLU A 1 71 ? -18.164 -7.094 12.335 1.00 84.56 71 GLU A O 1
ATOM 559 N N . GLN A 1 72 ? -17.391 -5.181 11.440 1.00 81.00 72 GLN A N 1
ATOM 560 C CA . GLN A 1 72 ? -17.305 -4.439 12.702 1.00 81.00 72 GLN A CA 1
ATOM 561 C C . GLN A 1 72 ? -18.661 -3.895 13.167 1.00 81.00 72 GLN A C 1
ATOM 563 O O . GLN A 1 72 ? -18.887 -3.805 14.373 1.00 81.00 72 GLN A O 1
ATOM 568 N N . HIS A 1 73 ? -19.561 -3.587 12.231 1.00 70.38 73 HIS A N 1
ATOM 569 C CA . HIS A 1 73 ? -20.877 -2.997 12.480 1.00 70.38 73 HIS A CA 1
ATOM 570 C C . HIS A 1 73 ? -22.015 -3.862 11.895 1.00 70.38 73 HIS A C 1
ATOM 572 O O . HIS A 1 73 ? -22.742 -3.418 10.999 1.00 70.38 73 HIS A O 1
ATOM 578 N N . PRO A 1 74 ? -22.199 -5.118 12.353 1.00 61.41 74 PRO A N 1
ATOM 579 C CA . PRO A 1 74 ? -23.283 -5.960 11.864 1.00 61.41 74 PRO A CA 1
ATOM 580 C C . PRO A 1 74 ? -24.637 -5.453 12.396 1.00 61.41 74 PRO A C 1
ATOM 582 O O . PRO A 1 74 ? -25.002 -5.742 13.532 1.00 61.41 74 PRO A O 1
ATOM 585 N N . GLY A 1 75 ? -25.396 -4.732 11.562 1.00 61.47 75 GLY A N 1
ATOM 586 C CA . GLY A 1 75 ? -26.805 -4.390 11.827 1.00 61.47 75 GLY A CA 1
ATOM 587 C C . GLY A 1 75 ? -27.116 -2.949 12.259 1.00 61.47 75 GLY A C 1
ATOM 588 O O . GLY A 1 75 ? -28.146 -2.730 12.883 1.00 61.47 75 GLY A O 1
ATOM 589 N N . GLU A 1 76 ? -26.289 -1.960 11.910 1.00 61.03 76 GLU A N 1
ATOM 590 C CA . GLU A 1 76 ? -26.465 -0.534 12.271 1.00 61.03 76 GLU A CA 1
ATOM 591 C C . GLU A 1 76 ? -27.647 0.205 11.582 1.00 61.03 76 GLU A C 1
ATOM 593 O O . GLU A 1 76 ? -27.623 1.426 11.434 1.00 61.03 76 GLU A O 1
ATOM 598 N N . GLU A 1 77 ? -28.704 -0.491 11.151 1.00 58.34 77 GLU A N 1
ATOM 599 C CA . GLU A 1 77 ? -29.899 0.170 10.591 1.00 58.34 77 GLU A CA 1
ATOM 600 C C . GLU A 1 77 ? -30.863 0.680 11.686 1.00 58.34 77 GLU A C 1
ATOM 602 O O . GLU A 1 77 ? -31.545 1.680 11.462 1.00 58.34 77 GLU A O 1
ATOM 607 N N . ASP A 1 78 ? -30.852 0.095 12.893 1.00 56.34 78 ASP A N 1
ATOM 608 C CA . ASP A 1 78 ? -31.779 0.457 13.986 1.00 56.34 78 ASP A CA 1
ATOM 609 C C . ASP A 1 78 ? -31.246 1.546 14.950 1.00 56.34 78 ASP A C 1
ATOM 611 O O . ASP A 1 78 ? -32.011 2.116 15.730 1.00 56.34 78 ASP A O 1
ATOM 615 N N . ASP A 1 79 ? -29.958 1.900 14.881 1.00 56.94 79 ASP A N 1
ATOM 616 C CA . ASP A 1 79 ? -29.316 2.799 15.860 1.00 56.94 79 ASP A CA 1
ATOM 617 C C . ASP A 1 79 ? -29.180 4.256 15.388 1.00 56.94 79 ASP A C 1
ATOM 619 O O . ASP A 1 79 ? -28.839 5.143 16.175 1.00 56.94 79 ASP A O 1
ATOM 623 N N . LEU A 1 80 ? -29.490 4.555 14.122 1.00 63.62 80 LEU A N 1
ATOM 624 C CA . LEU A 1 80 ? -29.326 5.904 13.565 1.00 63.62 80 LEU A CA 1
ATOM 625 C C . LEU A 1 80 ? -30.214 6.945 14.261 1.00 63.62 80 LEU A C 1
ATOM 627 O O . LEU A 1 80 ? -29.785 8.082 14.448 1.00 63.62 80 LEU A O 1
ATOM 631 N N . GLU A 1 81 ? -31.418 6.571 14.696 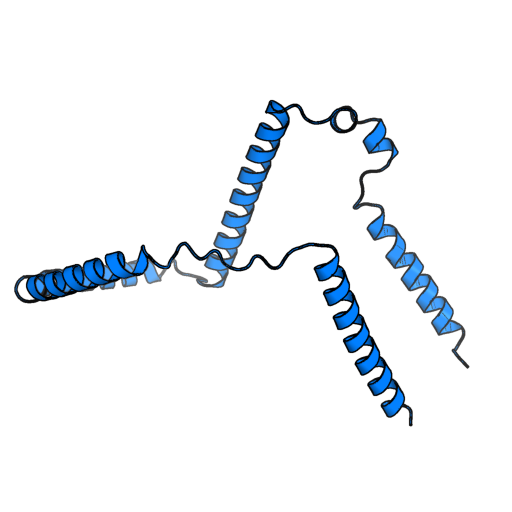1.00 64.50 81 GLU A N 1
ATOM 632 C CA . GLU A 1 81 ? -32.348 7.471 15.393 1.00 64.50 81 GLU A CA 1
ATOM 633 C C . GLU A 1 81 ? -31.899 7.751 16.843 1.00 64.50 81 GLU A C 1
ATOM 635 O O . GLU A 1 81 ? -31.993 8.879 17.348 1.00 64.50 81 GLU A O 1
ATOM 640 N N . VAL A 1 82 ? -31.299 6.751 17.495 1.00 67.12 82 VAL A N 1
ATOM 641 C CA . VAL A 1 82 ? -30.686 6.886 18.825 1.00 67.12 82 VAL A CA 1
ATOM 642 C C . VAL A 1 82 ? -29.418 7.739 18.744 1.00 67.12 82 VAL A C 1
ATOM 644 O O . VAL A 1 82 ? -29.225 8.632 19.572 1.00 67.12 82 VAL A O 1
ATOM 647 N N . ILE A 1 83 ? -28.591 7.542 17.715 1.00 71.88 83 ILE A N 1
ATOM 648 C CA . ILE A 1 83 ? -27.371 8.322 17.464 1.00 71.88 83 ILE A CA 1
ATOM 649 C C . ILE A 1 83 ? -27.712 9.778 17.109 1.00 71.88 83 ILE A C 1
ATOM 651 O O . ILE A 1 83 ? -27.093 10.703 17.634 1.00 71.88 83 ILE A O 1
ATOM 655 N N . LEU A 1 84 ? -28.732 10.015 16.277 1.00 75.81 84 LEU A N 1
ATOM 656 C CA . LEU A 1 84 ? -29.200 11.365 15.936 1.00 75.81 84 LEU A CA 1
ATOM 657 C C . LEU A 1 84 ? -29.750 12.108 17.155 1.00 75.81 84 LEU A C 1
ATOM 659 O O . LEU A 1 84 ? -29.429 13.284 17.353 1.00 75.81 84 LEU A O 1
ATOM 663 N N . SER A 1 85 ? -30.542 11.442 17.996 1.00 76.06 85 SER A N 1
ATOM 664 C CA . SER A 1 85 ? -31.084 12.063 19.210 1.00 76.06 85 SER A CA 1
ATOM 665 C C . SER A 1 85 ? -29.992 12.365 20.244 1.00 76.06 85 SER A C 1
ATOM 667 O O . SER A 1 85 ? -29.979 13.465 20.803 1.00 76.06 85 SER A O 1
ATOM 669 N N . THR A 1 86 ? -29.007 11.477 20.426 1.00 77.19 86 THR A N 1
ATOM 670 C CA . THR A 1 86 ? -27.850 11.741 21.304 1.00 77.19 86 THR A CA 1
ATOM 671 C C . THR A 1 86 ? -26.920 12.826 20.764 1.00 77.19 86 THR A C 1
ATOM 673 O O . THR A 1 86 ? -26.477 13.674 21.540 1.00 77.19 86 THR A O 1
ATOM 676 N N . LEU A 1 87 ? -26.656 12.873 19.454 1.00 80.50 87 LEU A N 1
ATOM 677 C CA . LEU A 1 87 ? -25.868 13.949 18.837 1.00 80.50 87 LEU A CA 1
ATOM 678 C C . LEU A 1 87 ? -26.556 15.306 18.983 1.00 80.50 87 LEU A C 1
ATOM 680 O O . LEU A 1 87 ? -25.904 16.291 19.324 1.00 80.50 87 LEU A O 1
ATOM 684 N N . THR A 1 88 ? -27.873 15.357 18.785 1.00 82.12 88 THR A N 1
ATOM 685 C CA . THR A 1 88 ? -28.653 16.593 18.934 1.00 82.12 88 THR A CA 1
ATOM 686 C C . THR A 1 88 ? -28.612 17.092 20.381 1.00 82.12 88 THR A C 1
ATOM 688 O O . THR A 1 88 ? -28.360 18.272 20.626 1.00 82.12 88 THR A O 1
ATOM 691 N N . GLN A 1 89 ? -28.764 16.188 21.353 1.00 79.31 89 GLN A N 1
ATOM 692 C CA . GLN A 1 89 ? -28.671 16.523 22.774 1.00 79.31 89 GLN A CA 1
ATOM 693 C C . GLN A 1 89 ? -27.251 16.966 23.179 1.00 79.31 89 GLN A C 1
ATOM 695 O O . GLN A 1 89 ? -27.092 17.895 23.974 1.00 79.31 89 GLN A O 1
ATOM 700 N N . ALA A 1 90 ? -26.212 16.356 22.602 1.00 77.94 90 ALA A N 1
ATOM 701 C CA . ALA A 1 90 ? -24.823 16.743 22.832 1.00 77.94 90 ALA A CA 1
ATOM 702 C C . ALA A 1 90 ? -24.511 18.137 22.264 1.00 77.94 90 ALA A C 1
ATOM 704 O O . ALA A 1 90 ? -23.905 18.952 22.960 1.00 77.94 90 ALA A O 1
ATOM 705 N N . ILE A 1 91 ? -24.967 18.444 21.046 1.00 78.56 91 ILE A N 1
ATOM 706 C CA . ILE A 1 91 ? -24.787 19.760 20.414 1.00 78.56 91 ILE A CA 1
ATOM 707 C C . ILE A 1 91 ? -25.457 20.862 21.241 1.00 78.56 91 ILE A C 1
ATOM 709 O O . ILE A 1 91 ? -24.836 21.899 21.477 1.00 78.56 91 ILE A O 1
ATOM 713 N N . GLU A 1 92 ? -26.674 20.631 21.741 1.00 76.50 92 GLU A N 1
ATOM 714 C CA . GLU A 1 92 ? -27.373 21.610 22.584 1.00 76.50 92 GLU A CA 1
ATOM 715 C C . GLU A 1 92 ? -26.621 21.842 23.908 1.00 76.50 92 GLU A C 1
ATOM 717 O O . GLU A 1 92 ? -26.416 22.983 24.321 1.00 76.50 92 GLU A O 1
ATOM 722 N N . SER A 1 93 ? -26.090 20.775 24.519 1.00 69.56 93 SER A N 1
ATOM 723 C CA . SER A 1 93 ? -25.298 20.872 25.755 1.00 69.56 93 SER A CA 1
ATOM 724 C C . SER A 1 93 ? -23.955 21.597 25.574 1.00 69.56 93 SER A C 1
ATOM 726 O O . SER A 1 93 ? -23.474 22.262 26.492 1.00 69.56 93 SER A O 1
ATOM 728 N N . ILE A 1 94 ? -23.345 21.500 24.387 1.00 67.38 94 ILE A N 1
ATOM 729 C CA . ILE A 1 94 ? -22.120 22.230 24.034 1.00 67.38 94 ILE A CA 1
ATOM 730 C C . ILE A 1 94 ? -22.455 23.704 23.797 1.00 67.38 94 ILE A C 1
ATOM 732 O O . ILE A 1 94 ? -21.782 24.579 24.338 1.00 67.38 94 ILE A O 1
ATOM 736 N N . ARG A 1 95 ? -23.541 23.988 23.069 1.00 66.31 95 ARG A N 1
ATOM 737 C CA . ARG A 1 95 ? -24.016 25.350 22.795 1.00 66.31 95 ARG A CA 1
ATOM 738 C C . ARG A 1 95 ? -24.329 26.131 24.073 1.00 66.31 95 ARG A C 1
ATOM 740 O O . ARG A 1 95 ? -24.035 27.323 24.144 1.00 66.31 95 ARG A O 1
ATOM 747 N N . GLU A 1 96 ? -24.884 25.469 25.086 1.00 63.34 96 GLU A N 1
ATOM 748 C CA . GLU A 1 96 ? -25.167 26.078 26.390 1.00 63.34 96 GLU A CA 1
ATOM 749 C C . GLU A 1 96 ? -23.886 26.339 27.213 1.00 63.34 96 GLU A C 1
ATOM 751 O O . GLU A 1 96 ? -23.807 27.313 27.963 1.00 63.34 96 GLU A O 1
ATOM 756 N N . LYS A 1 97 ? -22.836 25.529 27.024 1.00 60.50 97 LYS A N 1
ATOM 757 C CA . LYS A 1 97 ? -21.587 25.569 27.805 1.00 60.50 97 LYS A CA 1
ATOM 758 C C . LYS A 1 97 ? -20.504 26.512 27.250 1.00 60.50 97 LYS A C 1
ATOM 760 O O . LYS A 1 97 ? -19.674 27.007 28.018 1.00 60.50 97 LYS A O 1
ATOM 765 N N . ASP A 1 98 ? -20.524 26.808 25.951 1.00 58.16 98 ASP A N 1
ATOM 766 C CA . ASP A 1 98 ? -19.449 27.532 25.244 1.00 58.16 98 ASP A CA 1
ATOM 767 C C . ASP A 1 98 ? -19.425 29.061 25.515 1.00 58.16 98 ASP A C 1
ATOM 769 O O . ASP A 1 98 ? -18.446 29.756 25.243 1.00 58.16 98 ASP A O 1
ATOM 773 N N . THR A 1 99 ? -20.476 29.638 26.111 1.00 60.47 99 THR A N 1
ATOM 774 C CA . THR A 1 99 ? -20.655 31.107 26.127 1.00 60.47 99 THR A CA 1
ATOM 775 C C . THR A 1 99 ? -19.837 31.893 27.161 1.00 60.47 99 THR A C 1
ATOM 777 O O . THR A 1 99 ? -19.781 33.117 27.056 1.00 60.47 99 THR A O 1
ATOM 780 N N . SER A 1 100 ? -19.168 31.275 28.146 1.00 56.16 100 SER A N 1
ATOM 781 C CA . SER A 1 100 ? -18.477 32.073 29.189 1.00 56.16 100 SER A CA 1
ATOM 782 C C . SER A 1 100 ? -17.121 31.572 29.703 1.00 56.16 100 SER A C 1
ATOM 784 O O . SER A 1 100 ? -16.354 32.371 30.248 1.00 56.16 100 SER A O 1
ATOM 786 N N . GLY A 1 101 ? -16.759 30.299 29.504 1.00 61.75 101 GLY A N 1
ATOM 787 C CA . GLY A 1 101 ? -15.512 29.726 30.044 1.00 61.75 101 GLY A CA 1
ATOM 788 C C . GLY A 1 101 ? -14.536 29.169 29.006 1.00 61.75 101 GLY A C 1
ATOM 789 O O . GLY A 1 101 ? -13.321 29.176 29.230 1.00 61.75 101 GLY A O 1
ATOM 790 N N . GLU A 1 102 ? -15.044 28.699 27.868 1.00 61.50 102 GLU A N 1
ATOM 791 C CA . GLU A 1 102 ? -14.270 27.904 26.909 1.00 61.50 102 GLU A CA 1
ATOM 792 C C . GLU A 1 102 ? -13.423 28.769 25.967 1.00 61.50 102 GLU A C 1
ATOM 794 O O . GLU A 1 102 ? -12.283 28.404 25.685 1.00 61.50 102 GLU A O 1
ATOM 799 N N . ALA A 1 103 ? -13.859 29.991 25.642 1.00 63.47 103 ALA A N 1
ATOM 800 C CA . ALA A 1 103 ? -13.056 30.958 24.883 1.00 63.47 103 ALA A CA 1
ATOM 801 C C . ALA A 1 103 ? -11.675 31.230 25.526 1.00 63.47 103 ALA A C 1
ATOM 803 O O . ALA A 1 103 ? -10.642 31.150 24.861 1.00 63.47 103 ALA A O 1
ATOM 804 N N . ARG A 1 104 ? -11.624 31.430 26.854 1.00 66.56 104 ARG A N 1
ATOM 805 C CA . ARG A 1 104 ? -10.366 31.640 27.611 1.00 66.56 104 ARG A CA 1
ATOM 806 C C . ARG A 1 104 ? -9.531 30.367 27.785 1.00 66.56 104 ARG A C 1
ATOM 808 O O . ARG A 1 104 ? -8.355 30.421 28.157 1.00 66.56 104 ARG A O 1
ATOM 815 N N . ARG A 1 105 ? -10.143 29.192 27.625 1.00 68.75 105 ARG A N 1
ATOM 816 C CA . ARG A 1 105 ? -9.442 27.901 27.649 1.00 68.75 105 ARG A CA 1
ATOM 817 C C . ARG A 1 105 ? -8.834 27.601 26.280 1.00 68.75 105 ARG A C 1
ATOM 819 O O . ARG A 1 105 ? -7.710 27.106 26.234 1.00 68.75 105 ARG A O 1
ATOM 826 N N . ASN A 1 106 ? -9.538 27.955 25.210 1.00 70.50 106 ASN A N 1
ATOM 827 C CA . ASN A 1 106 ? -9.102 27.774 23.832 1.00 70.50 106 ASN A CA 1
ATOM 828 C C . ASN A 1 106 ? -7.934 28.702 23.487 1.00 70.50 106 ASN A C 1
ATOM 830 O O . ASN A 1 106 ? -6.954 28.223 22.929 1.00 70.50 106 ASN A O 1
ATOM 834 N N . GLU A 1 107 ? -7.939 29.961 23.935 1.00 75.75 107 GLU A N 1
ATOM 835 C CA . GLU A 1 107 ? -6.794 30.877 23.773 1.00 75.75 107 GLU A CA 1
ATOM 836 C C . GLU A 1 107 ? -5.491 30.294 24.365 1.00 75.75 107 GLU A C 1
ATOM 838 O O . GLU A 1 107 ? -4.469 30.204 23.687 1.00 75.75 107 GLU A O 1
ATOM 843 N N . ARG A 1 108 ? -5.560 29.728 25.581 1.00 74.81 108 ARG A N 1
ATOM 844 C CA . ARG A 1 108 ? -4.429 29.031 26.233 1.00 74.81 108 ARG A CA 1
ATOM 845 C C . ARG A 1 108 ? -4.033 27.711 25.560 1.00 74.81 108 ARG A C 1
ATOM 847 O O . ARG A 1 108 ? -2.962 27.163 25.834 1.00 74.81 108 ARG A O 1
ATOM 854 N N . LEU A 1 109 ? -4.916 27.112 24.764 1.00 77.75 109 LEU A N 1
ATOM 855 C CA . LEU A 1 109 ? -4.603 25.915 23.983 1.00 77.75 109 LEU A CA 1
ATOM 856 C C . LEU A 1 109 ? -3.910 26.294 22.673 1.00 77.75 109 LEU A C 1
ATOM 858 O O . LEU A 1 109 ? -2.909 25.660 22.345 1.00 77.75 109 LEU A O 1
ATOM 862 N N . PHE A 1 110 ? -4.367 27.347 21.994 1.00 77.88 110 PHE A N 1
ATOM 863 C CA . PHE A 1 110 ? -3.728 27.864 20.783 1.00 77.88 110 PHE A CA 1
ATOM 864 C C . PHE A 1 110 ? -2.290 28.318 21.045 1.00 77.88 110 PHE A C 1
ATOM 866 O O . PHE A 1 110 ? -1.386 27.872 20.344 1.00 77.88 110 PHE A O 1
ATOM 873 N N . GLU A 1 111 ? -2.050 29.059 22.129 1.00 78.06 111 GLU A N 1
ATOM 874 C CA . GLU A 1 111 ? -0.702 29.496 22.522 1.00 78.06 111 GLU A CA 1
ATOM 875 C C . GLU A 1 111 ? 0.262 28.310 22.743 1.00 78.06 111 GLU A C 1
ATOM 877 O O . GLU A 1 111 ? 1.408 28.314 22.291 1.00 78.06 111 GLU A O 1
ATOM 882 N N . ARG A 1 112 ? -0.214 27.226 23.377 1.00 74.69 112 ARG A N 1
ATOM 883 C CA . ARG A 1 112 ? 0.595 26.012 23.602 1.00 74.69 112 ARG A CA 1
ATOM 884 C C . ARG A 1 112 ? 0.856 25.216 22.326 1.00 74.69 112 ARG A C 1
ATOM 886 O O . ARG A 1 112 ? 1.907 24.582 22.216 1.00 74.69 112 ARG A O 1
ATOM 893 N N . VAL A 1 113 ? -0.089 25.205 21.387 1.00 78.44 113 VAL A N 1
ATOM 894 C CA . VAL A 1 113 ? 0.077 24.534 20.089 1.00 78.44 113 VAL A CA 1
ATOM 895 C C . VAL A 1 113 ? 1.074 25.294 19.220 1.00 78.44 113 VAL A C 1
ATOM 897 O O . VAL A 1 113 ? 1.931 24.665 18.601 1.00 78.44 113 VAL A O 1
ATOM 900 N N . GLU A 1 114 ? 1.023 26.623 19.218 1.00 76.94 114 GLU A N 1
ATOM 901 C CA . GLU A 1 114 ? 1.950 27.463 18.457 1.00 76.94 114 GLU A CA 1
ATOM 902 C C . GLU A 1 114 ? 3.388 27.356 18.990 1.00 76.94 114 GLU A C 1
ATOM 904 O O . GLU A 1 114 ? 4.325 27.154 18.215 1.00 76.94 114 GLU A O 1
ATOM 909 N N . LEU A 1 115 ? 3.557 27.316 20.318 1.00 72.81 115 LEU A N 1
ATOM 910 C CA . LEU A 1 115 ? 4.849 27.052 20.962 1.00 72.81 115 LEU A CA 1
ATOM 911 C C . LEU A 1 115 ? 5.407 25.647 20.646 1.00 72.81 115 LEU A C 1
ATOM 913 O O . LEU A 1 115 ? 6.619 25.462 20.515 1.00 72.81 115 LEU A O 1
ATOM 917 N N . ARG A 1 116 ? 4.539 24.631 20.517 1.00 66.12 116 ARG A N 1
ATOM 918 C CA . ARG A 1 116 ? 4.959 23.281 20.098 1.00 66.12 116 ARG A CA 1
ATOM 919 C C . ARG A 1 116 ? 5.304 23.206 18.614 1.00 66.12 116 ARG A C 1
ATOM 921 O O . ARG A 1 116 ? 6.215 22.472 18.261 1.00 66.12 116 ARG A O 1
ATOM 928 N N . ARG A 1 117 ? 4.618 23.946 17.739 1.00 57.50 117 ARG A N 1
ATOM 929 C CA . ARG A 1 117 ? 4.950 23.963 16.304 1.00 57.50 117 ARG A CA 1
ATOM 930 C C . ARG A 1 117 ? 6.325 24.579 16.044 1.00 57.50 117 ARG A C 1
ATOM 932 O O . ARG A 1 117 ? 7.112 23.982 15.317 1.00 57.50 117 ARG A O 1
ATOM 939 N N . SER A 1 118 ? 6.667 25.681 16.713 1.00 60.41 118 SER A N 1
ATOM 940 C CA . SER A 1 118 ? 7.980 26.328 16.541 1.00 60.41 118 SER A CA 1
ATOM 941 C C . SER A 1 118 ? 9.165 25.475 17.018 1.00 60.41 118 SER A C 1
ATOM 943 O O . SER A 1 118 ? 10.272 25.600 16.498 1.00 60.41 118 SER A O 1
ATOM 945 N N . THR A 1 119 ? 8.940 24.572 17.977 1.00 59.25 119 THR A N 1
ATOM 946 C CA . THR A 1 119 ? 9.959 23.637 18.488 1.00 59.25 119 THR A CA 1
ATOM 947 C C . THR A 1 119 ? 10.060 22.341 17.683 1.00 59.25 119 THR A C 1
ATOM 949 O O . THR A 1 119 ? 11.077 21.659 17.755 1.00 59.25 119 THR A O 1
ATOM 952 N N . VAL A 1 120 ? 9.031 21.998 16.908 1.00 57.56 120 VAL A N 1
ATOM 953 C CA . VAL A 1 120 ? 8.949 20.745 16.146 1.00 57.56 120 VAL A CA 1
ATOM 954 C C . VAL A 1 120 ? 9.424 20.918 14.695 1.00 57.56 120 VAL A C 1
ATOM 956 O O . VAL A 1 120 ? 10.039 20.000 14.150 1.00 57.56 120 VAL A O 1
ATOM 959 N N . ASP A 1 121 ? 9.276 22.106 14.096 1.00 53.66 121 ASP A N 1
ATOM 960 C CA . ASP A 1 121 ? 9.805 22.393 12.748 1.00 53.66 121 ASP A CA 1
ATOM 961 C C . ASP A 1 121 ? 11.344 22.317 12.659 1.00 53.66 121 ASP A C 1
ATOM 963 O O . ASP A 1 121 ? 11.899 22.132 11.577 1.00 53.66 121 ASP A O 1
ATOM 967 N N . THR A 1 122 ? 12.061 22.376 13.787 1.00 55.59 122 THR A N 1
ATOM 968 C CA . THR A 1 122 ? 13.518 22.154 13.821 1.00 55.59 122 THR A CA 1
ATOM 969 C C . THR A 1 122 ? 13.928 20.679 13.926 1.00 55.59 122 THR A C 1
ATOM 971 O O . THR A 1 122 ? 15.097 20.381 13.684 1.00 55.59 122 THR A O 1
ATOM 974 N N . SER A 1 123 ? 13.018 19.738 14.232 1.00 55.69 123 SER A N 1
ATOM 975 C CA . SER A 1 123 ? 13.376 18.329 14.495 1.00 55.69 123 SER A CA 1
ATOM 976 C C . SER A 1 123 ? 12.750 17.283 13.562 1.00 55.69 123 SER A C 1
ATOM 978 O O . SER A 1 123 ? 13.159 16.128 13.634 1.00 55.69 123 SER A O 1
ATOM 980 N N . ILE A 1 124 ? 11.779 17.626 12.705 1.00 52.06 124 ILE A N 1
ATOM 981 C CA . ILE A 1 124 ? 11.098 16.641 11.828 1.00 52.06 124 ILE A CA 1
ATOM 982 C C . ILE A 1 124 ? 11.890 16.313 10.541 1.00 52.06 124 ILE A C 1
ATOM 984 O O . ILE A 1 124 ? 11.603 15.325 9.872 1.00 52.06 124 ILE A O 1
ATOM 988 N N . ASN A 1 125 ? 12.959 17.052 10.224 1.00 49.41 125 ASN A N 1
ATOM 989 C CA . ASN A 1 125 ? 13.802 16.767 9.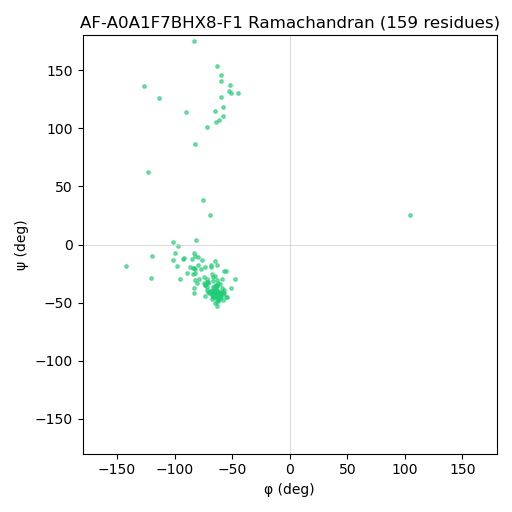051 1.00 49.41 125 ASN A CA 1
ATOM 990 C C . ASN A 1 125 ? 14.855 15.657 9.265 1.00 49.41 125 ASN A C 1
ATOM 992 O O . ASN A 1 125 ? 15.643 15.389 8.356 1.00 49.41 125 ASN A O 1
ATOM 996 N N . SER A 1 126 ? 14.904 14.986 10.423 1.00 55.50 126 SER A N 1
ATOM 997 C CA . SER A 1 126 ? 15.746 13.794 10.590 1.00 55.50 126 SER A CA 1
ATOM 998 C C . SER A 1 126 ? 15.016 12.571 10.035 1.00 55.50 126 SER A C 1
ATOM 1000 O O . SER A 1 126 ? 14.298 11.857 10.732 1.00 55.50 126 SER A O 1
ATOM 1002 N N . GLY A 1 127 ? 15.184 12.364 8.727 1.00 51.12 127 GLY A N 1
ATOM 1003 C CA . GLY A 1 127 ? 14.658 11.209 8.010 1.00 51.12 127 GLY A CA 1
ATOM 1004 C C . GLY A 1 127 ? 14.911 9.911 8.775 1.00 51.12 127 GLY A C 1
ATOM 1005 O O . GLY A 1 127 ? 16.025 9.642 9.230 1.00 51.12 127 GLY A O 1
ATOM 1006 N N . ALA A 1 128 ? 13.852 9.117 8.930 1.00 58.00 128 ALA A N 1
ATOM 1007 C CA . ALA A 1 128 ? 13.942 7.778 9.482 1.00 58.00 128 ALA A CA 1
ATOM 1008 C C . ALA A 1 128 ? 15.021 6.983 8.723 1.00 58.00 128 ALA A C 1
ATOM 1010 O O . ALA A 1 128 ? 15.077 7.076 7.492 1.00 58.00 128 ALA A O 1
ATOM 1011 N N . PRO A 1 129 ? 15.877 6.207 9.413 1.00 54.88 129 PRO A N 1
ATOM 1012 C CA . PRO A 1 129 ? 16.849 5.369 8.736 1.00 54.88 129 PRO A CA 1
ATOM 1013 C C . PRO A 1 129 ? 16.083 4.329 7.919 1.00 54.88 129 PRO A C 1
ATOM 1015 O O . PRO A 1 129 ? 15.497 3.390 8.458 1.00 54.88 129 PRO A O 1
ATOM 1018 N N . LEU A 1 130 ? 16.061 4.528 6.603 1.00 58.53 130 LEU A N 1
ATOM 1019 C CA . LEU A 1 130 ? 15.598 3.532 5.655 1.00 58.53 130 LEU A CA 1
ATOM 1020 C C . LEU A 1 130 ? 16.533 2.333 5.813 1.00 58.53 130 LEU A C 1
ATOM 1022 O O . LEU A 1 130 ? 17.706 2.400 5.447 1.00 58.53 130 LEU A O 1
ATOM 1026 N N . ILE A 1 131 ? 16.031 1.256 6.420 1.00 60.25 131 ILE A N 1
ATOM 1027 C CA . ILE A 1 131 ? 16.729 -0.028 6.454 1.00 60.25 131 ILE A CA 1
ATOM 1028 C C . ILE A 1 131 ? 16.951 -0.407 4.993 1.00 60.25 131 ILE A C 1
ATOM 1030 O O . ILE A 1 131 ? 15.994 -0.643 4.256 1.00 60.25 131 ILE A O 1
ATOM 1034 N N . GLY A 1 132 ? 18.210 -0.369 4.559 1.00 56.06 132 GLY A N 1
ATOM 1035 C CA . GLY A 1 132 ? 18.562 -0.578 3.165 1.00 56.06 132 GLY A CA 1
ATOM 1036 C C . GLY A 1 132 ? 18.067 -1.941 2.700 1.00 56.06 132 GLY A C 1
ATOM 1037 O O . GLY A 1 132 ? 18.523 -2.969 3.192 1.00 56.06 132 GLY A O 1
ATOM 1038 N N . THR A 1 133 ? 17.175 -1.964 1.711 1.00 60.59 133 THR A N 1
ATOM 1039 C CA . THR A 1 133 ? 16.726 -3.179 1.010 1.00 60.59 133 THR A CA 1
ATOM 1040 C C . THR A 1 133 ? 17.796 -3.676 0.029 1.00 60.59 133 THR A C 1
ATOM 1042 O O . THR A 1 133 ? 17.505 -4.068 -1.099 1.00 60.59 133 THR A O 1
ATOM 1045 N N . GLY A 1 134 ? 19.067 -3.577 0.424 1.00 64.44 134 GLY A N 1
ATOM 1046 C CA . GLY A 1 134 ? 20.212 -4.052 -0.340 1.00 64.44 134 GLY A CA 1
ATOM 1047 C C . GLY A 1 134 ? 20.454 -5.549 -0.123 1.00 64.44 134 GLY A C 1
ATOM 1048 O O . GLY A 1 134 ? 19.815 -6.163 0.738 1.00 64.44 134 GLY A O 1
ATOM 1049 N N . PRO A 1 135 ? 21.413 -6.150 -0.846 1.00 58.47 135 PRO A N 1
ATOM 1050 C CA . PRO A 1 135 ? 21.764 -7.571 -0.715 1.00 58.47 135 PRO A CA 1
A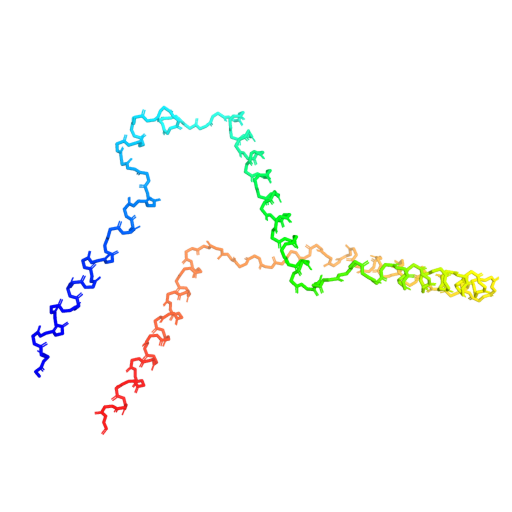TOM 1051 C C . PRO A 1 135 ? 22.139 -7.985 0.722 1.00 58.47 135 PRO A C 1
ATOM 1053 O O . PRO A 1 135 ? 21.971 -9.141 1.106 1.00 58.47 135 PRO A O 1
ATOM 1056 N N . GLU A 1 136 ? 22.563 -7.033 1.551 1.00 62.09 136 GLU A N 1
ATOM 1057 C CA . GLU A 1 136 ? 22.846 -7.224 2.977 1.00 62.09 136 GLU A CA 1
ATOM 1058 C C . GLU A 1 136 ? 21.594 -7.607 3.793 1.00 62.09 136 GLU A C 1
ATOM 1060 O O . GLU A 1 136 ? 21.666 -8.461 4.678 1.00 62.09 136 GLU A O 1
ATOM 1065 N N . SER A 1 137 ? 20.421 -7.058 3.452 1.00 67.69 137 SER A N 1
ATOM 1066 C CA . SER A 1 137 ? 19.143 -7.388 4.110 1.00 67.69 137 SER A CA 1
ATOM 1067 C C . SER A 1 137 ? 18.648 -8.802 3.769 1.00 67.69 137 SER A C 1
ATOM 1069 O O . SER A 1 137 ? 18.075 -9.500 4.614 1.00 67.69 137 SER A O 1
ATOM 1071 N N . ALA A 1 138 ? 18.946 -9.278 2.557 1.00 67.25 138 ALA A N 1
ATOM 1072 C CA . ALA A 1 138 ? 18.650 -10.645 2.144 1.00 67.25 138 ALA A CA 1
ATOM 1073 C C . ALA A 1 138 ? 19.519 -11.652 2.915 1.00 67.25 138 ALA A C 1
ATOM 1075 O O . ALA A 1 138 ? 19.008 -12.658 3.410 1.00 67.25 138 ALA A O 1
ATOM 1076 N N . LEU A 1 139 ? 20.809 -11.350 3.101 1.00 71.81 139 LEU A N 1
ATOM 1077 C CA . LEU A 1 139 ? 21.715 -12.181 3.898 1.00 71.81 139 LEU A CA 1
ATOM 1078 C C . LEU A 1 139 ? 21.275 -12.274 5.364 1.00 71.81 139 LEU A C 1
ATOM 1080 O O . LEU A 1 139 ? 21.248 -13.373 5.918 1.00 71.81 139 LEU A O 1
ATOM 1084 N N . ALA A 1 140 ? 20.862 -11.158 5.974 1.00 73.81 140 ALA A N 1
ATOM 1085 C CA . ALA A 1 140 ? 20.337 -11.158 7.340 1.00 73.81 140 ALA A CA 1
ATOM 1086 C C . ALA A 1 140 ? 19.112 -12.080 7.484 1.00 73.81 140 ALA A C 1
ATOM 1088 O O . ALA A 1 140 ? 19.032 -12.878 8.420 1.00 73.81 140 ALA A O 1
ATOM 1089 N N . THR A 1 141 ? 18.201 -12.039 6.510 1.00 75.00 141 THR A N 1
ATOM 1090 C CA . THR A 1 141 ? 17.008 -12.898 6.489 1.00 75.00 141 THR A CA 1
ATOM 1091 C C . THR A 1 141 ? 17.376 -14.383 6.400 1.00 75.00 141 THR A C 1
ATOM 1093 O O . THR A 1 141 ? 16.847 -15.204 7.152 1.00 75.00 141 THR A O 1
ATOM 1096 N N . VAL A 1 142 ? 18.336 -14.738 5.539 1.00 83.12 142 VAL A N 1
ATOM 1097 C CA . VAL A 1 142 ? 18.811 -16.124 5.383 1.00 83.12 142 VAL A CA 1
ATOM 1098 C C . VAL A 1 142 ? 19.445 -16.650 6.673 1.00 83.12 142 VAL A C 1
ATOM 1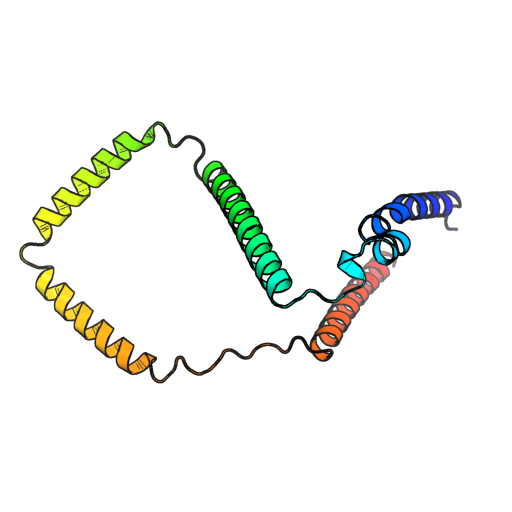100 O O . VAL A 1 142 ? 19.175 -17.784 7.069 1.00 83.12 142 VAL A O 1
ATOM 1103 N N . VAL A 1 143 ? 20.243 -15.832 7.364 1.00 88.31 143 VAL A N 1
ATOM 1104 C CA . VAL A 1 143 ? 20.877 -16.219 8.635 1.00 88.31 143 VAL A CA 1
ATOM 1105 C C . VAL A 1 143 ? 19.832 -16.479 9.722 1.00 88.31 143 VAL A C 1
ATOM 1107 O O . VAL A 1 143 ? 19.935 -17.472 10.444 1.00 88.31 143 VAL A O 1
ATOM 1110 N N . ILE A 1 144 ? 18.796 -15.640 9.811 1.00 88.12 144 ILE A N 1
ATOM 1111 C CA . ILE A 1 144 ? 17.701 -15.823 10.775 1.00 88.12 144 ILE A CA 1
ATOM 1112 C C . ILE A 1 144 ? 16.958 -17.137 10.499 1.00 88.12 144 ILE A C 1
ATOM 1114 O O . ILE A 1 144 ? 16.763 -17.940 11.413 1.00 88.12 144 ILE A O 1
ATOM 1118 N N . LEU A 1 145 ? 16.604 -17.406 9.239 1.00 88.56 145 LEU A N 1
ATOM 1119 C CA . LEU A 1 145 ? 15.927 -18.650 8.859 1.00 88.56 145 LEU A CA 1
ATOM 1120 C C . LEU A 1 145 ? 16.795 -19.887 9.121 1.00 88.56 145 LEU A C 1
ATOM 1122 O O . LEU A 1 145 ? 16.291 -20.897 9.615 1.00 88.56 145 LEU A O 1
ATOM 1126 N N . ALA A 1 146 ? 18.101 -19.808 8.858 1.00 89.56 146 ALA A N 1
ATOM 1127 C CA . ALA A 1 146 ? 19.037 -20.888 9.154 1.00 89.56 146 ALA A CA 1
ATOM 1128 C C . ALA A 1 146 ? 19.137 -21.164 10.664 1.00 89.56 146 ALA A C 1
ATOM 1130 O O . ALA A 1 146 ? 19.129 -22.325 11.080 1.00 89.56 146 ALA A O 1
ATOM 1131 N N . ALA A 1 147 ? 19.170 -20.117 11.494 1.00 91.44 147 ALA A N 1
ATOM 1132 C CA . ALA A 1 147 ? 19.198 -20.251 12.948 1.00 91.44 147 ALA A CA 1
ATOM 1133 C C . ALA A 1 147 ? 17.920 -20.913 13.489 1.00 91.44 147 ALA A C 1
ATOM 1135 O O . ALA A 1 147 ? 18.009 -21.816 14.323 1.00 91.44 147 ALA A O 1
ATOM 1136 N N . ILE A 1 148 ? 16.748 -20.520 12.975 1.00 91.62 148 ILE A N 1
ATOM 1137 C CA . ILE A 1 148 ? 15.449 -21.118 13.328 1.00 91.62 148 ILE A CA 1
ATOM 1138 C C . ILE A 1 148 ? 15.377 -22.584 12.872 1.00 91.62 148 ILE A C 1
ATOM 1140 O O . ILE A 1 148 ? 14.951 -23.466 13.619 1.00 91.62 148 ILE A O 1
ATOM 1144 N N . GLY A 1 149 ? 15.833 -22.878 11.653 1.00 91.19 149 GLY A N 1
ATOM 1145 C CA . GLY A 1 149 ? 15.882 -24.247 11.139 1.00 91.19 149 GLY A CA 1
ATOM 1146 C C . GLY A 1 149 ? 16.791 -25.146 11.980 1.00 91.19 149 GLY A C 1
ATOM 1147 O O . GLY A 1 149 ? 16.430 -26.282 12.300 1.00 91.19 149 GLY A O 1
ATOM 1148 N N . TRP A 1 150 ? 17.947 -24.627 12.400 1.00 92.50 150 TRP A N 1
ATOM 1149 C CA . TRP A 1 150 ? 18.892 -25.352 13.245 1.00 92.50 150 TRP A CA 1
ATOM 1150 C C . TRP A 1 150 ? 18.339 -25.635 14.643 1.00 92.50 150 TRP A C 1
ATOM 1152 O O . TRP A 1 150 ? 18.494 -26.750 15.149 1.00 92.50 150 TRP A O 1
ATOM 1162 N N . THR A 1 151 ? 17.674 -24.665 15.275 1.00 93.25 151 THR A N 1
ATOM 1163 C CA . THR A 1 151 ? 17.066 -24.865 16.599 1.00 93.25 151 THR A CA 1
ATOM 1164 C C . THR A 1 151 ? 15.948 -25.900 16.554 1.00 93.25 151 THR A C 1
ATOM 1166 O O . THR A 1 151 ? 15.928 -26.794 17.403 1.00 93.25 151 THR A O 1
ATOM 1169 N N . LEU A 1 152 ? 15.091 -25.871 15.531 1.00 89.75 152 LEU A N 1
ATOM 1170 C CA . LEU A 1 152 ? 14.045 -26.881 15.335 1.00 89.75 152 LEU A CA 1
ATOM 1171 C C . LEU A 1 152 ? 14.624 -28.275 15.056 1.00 89.75 152 LEU A C 1
ATOM 1173 O O . LEU A 1 152 ? 14.170 -29.271 15.625 1.00 89.75 152 LEU A O 1
ATOM 1177 N N . TRP A 1 153 ? 15.663 -28.365 14.222 1.00 90.88 153 TRP A N 1
ATOM 1178 C CA . TRP A 1 153 ? 16.350 -29.630 13.960 1.00 90.88 153 TRP A CA 1
ATOM 1179 C C . TRP A 1 153 ? 16.989 -30.208 15.228 1.00 90.88 153 TRP A C 1
ATOM 1181 O O . TRP A 1 153 ? 16.858 -31.405 15.502 1.00 90.88 153 TRP A O 1
ATOM 1191 N N . LYS A 1 154 ? 17.638 -29.355 16.030 1.00 90.50 154 LYS A N 1
ATOM 1192 C CA . LYS A 1 154 ? 18.254 -29.746 17.301 1.00 90.50 154 LYS A CA 1
ATOM 1193 C C . LYS A 1 154 ? 17.206 -30.237 18.301 1.00 90.50 154 LYS A C 1
ATOM 1195 O O . LYS A 1 154 ? 17.419 -31.284 18.907 1.00 90.50 154 LYS A O 1
ATOM 1200 N N . ALA A 1 155 ? 16.073 -29.545 18.428 1.00 87.38 155 ALA A N 1
ATOM 1201 C CA . ALA A 1 155 ? 14.969 -29.965 19.293 1.00 87.38 155 ALA A CA 1
ATOM 1202 C C . ALA A 1 155 ? 14.457 -31.366 18.914 1.00 87.38 155 ALA A C 1
ATOM 1204 O O . ALA A 1 155 ? 14.421 -32.271 19.745 1.00 87.38 155 ALA A O 1
ATOM 1205 N N . ARG A 1 156 ? 14.222 -31.604 17.619 1.00 86.06 156 ARG A N 1
ATOM 1206 C CA . ARG A 1 156 ? 13.744 -32.896 17.096 1.00 86.06 156 ARG A CA 1
ATOM 1207 C C . ARG A 1 156 ? 14.764 -34.038 17.191 1.00 86.06 156 ARG A C 1
ATOM 1209 O O . ARG A 1 156 ? 14.424 -35.212 17.009 1.00 86.06 156 ARG A O 1
ATOM 1216 N N . ARG A 1 157 ? 16.045 -33.716 17.381 1.00 85.31 157 ARG A N 1
ATOM 1217 C CA . ARG A 1 157 ? 17.096 -34.705 17.647 1.00 85.31 157 ARG A CA 1
ATOM 1218 C C . ARG A 1 157 ? 17.093 -35.135 19.113 1.00 85.31 157 ARG A C 1
ATOM 1220 O O . ARG A 1 157 ? 17.379 -36.297 19.370 1.00 85.31 157 ARG A O 1
ATOM 1227 N N . MET A 1 158 ? 16.749 -34.232 20.032 1.00 82.81 158 MET A N 1
ATOM 1228 C CA . MET A 1 158 ? 16.654 -34.538 21.463 1.00 82.81 158 MET A CA 1
ATOM 1229 C C . MET A 1 158 ? 15.401 -35.350 21.800 1.00 82.81 158 MET A C 1
ATOM 1231 O O . MET A 1 158 ? 15.489 -36.240 22.624 1.00 82.81 158 MET A O 1
ATOM 1235 N N . GLU A 1 159 ? 14.281 -35.143 21.101 1.00 74.56 159 GLU A N 1
ATOM 1236 C CA . GLU A 1 159 ? 13.066 -35.973 21.258 1.00 74.56 159 GLU A CA 1
ATOM 1237 C C . GLU A 1 159 ? 13.239 -37.443 20.827 1.00 74.56 159 GLU A C 1
ATOM 1239 O O . GLU A 1 159 ? 12.374 -38.275 21.084 1.00 74.56 159 GLU A O 1
ATOM 1244 N N . ARG A 1 160 ? 14.319 -37.763 20.102 1.00 62.56 160 ARG A N 1
ATOM 1245 C CA . ARG A 1 160 ? 14.619 -39.119 19.612 1.00 62.56 160 ARG A CA 1
ATOM 1246 C C . ARG A 1 160 ? 15.680 -39.854 20.437 1.00 62.56 160 ARG A C 1
ATOM 1248 O O . ARG A 1 160 ? 16.044 -40.966 20.052 1.00 62.56 160 ARG A O 1
ATOM 1255 N N . MET A 1 161 ? 16.182 -39.239 21.508 1.00 52.09 161 MET A N 1
ATOM 1256 C CA . MET A 1 161 ? 16.988 -39.892 22.547 1.00 52.09 161 MET A CA 1
ATOM 1257 C C . MET A 1 161 ? 16.107 -40.175 23.756 1.00 52.09 161 MET A C 1
ATOM 1259 O O . MET A 1 161 ? 16.291 -41.265 24.335 1.00 52.09 161 MET A O 1
#

Radius of gyration: 30.95 Å; Cα contacts (8 Å, |Δi|>4): 12; chains: 1; bounding box: 55×81×59 Å

pLDDT: mean 73.21, std 12.91, range [49.41, 96.12]

Secondary structure (DSSP, 8-state):
---HHHHHHHHHHHHHHGGGSTTSS--HHHHHH-HHHHSPPPHHHHHHHHHHHHHHHHHHHHHHHHHHHHHHSTTTTSSHHHHHHHHHHHHHHHHHHTTTTTHHHHHHHHHHHHHHHHHHTTTTTS-------SHHHHHHHHHHHHHHHHHHHHHHHHTT-

Solvent-accessible surface area (backbone atoms only — not comparable to full-atom values): 9665 Å² total; per-residue (Å²): 130,86,56,68,67,58,59,52,54,51,51,53,52,49,63,68,58,59,69,67,65,63,78,78,47,83,49,75,65,54,50,71,71,36,73,77,65,73,42,81,73,50,75,68,55,48,50,50,50,53,51,51,52,51,49,54,53,48,54,51,49,52,52,53,48,53,51,51,49,47,70,76,49,78,72,71,79,78,48,55,66,58,50,51,53,51,50,52,55,50,53,53,56,46,64,73,55,52,81,84,58,45,63,73,50,48,54,63,47,52,57,54,49,54,59,49,48,70,64,42,75,79,59,70,81,68,72,76,84,72,78,63,90,46,77,67,47,55,51,54,52,52,52,52,52,49,53,53,52,49,52,54,52,52,53,63,54,58,79,73,110

Mean predicted aligned error: 22.18 Å

Sequence (161 aa):
MLRRGSLIALSTLIALALPLAAHAYVGPEEVLFEEEFLMPATNRQAEERARAQAEESRMRRDQELAKTIAEQHPGEEDDLEVILSTLTQAIESIREKDTSGEARRNERLFERVELRRSTVDTSINSGAPLIGTGPESALATVVILAAIGWTLWKARRMERM

Foldseek 3Di:
DPPPVVVVVVVVVVVVPPPPVVVVDDDPVNCVPDPPNVDDDDPVRVVVVVVVVVVVVVVVVVVVVVVVCCVVDVPPPPCVVVVVVVVVVVVVVCVVVCPPPVVVVVVVVVVVVVVVVVVVVVPPPPDDPPPDPDVVVVVVVVVVVVVVVVVVVVVVVVVVD